Protein AF-A0A4V1UMW8-F1 (afdb_monomer_lite)

Foldseek 3Di:
DQLLCLVVDDDLVSLLVVLLVQLVVLVVPPVCPSCPPDVFASDQLVVSLVSNCVSDDPPDDPPVSVVSSVSNVVSQVVCVVVVQKDQGTPDPDPDDDDPCRGRHIHGDPVNVVVSVVVVVPDPPPDPDDD

Structure (mmCIF, N/CA/C/O backbone):
data_AF-A0A4V1UMW8-F1
#
_entry.id   AF-A0A4V1UMW8-F1
#
loop_
_atom_site.group_PDB
_atom_site.id
_atom_site.type_symbol
_atom_site.label_atom_id
_atom_site.label_alt_id
_atom_site.label_comp_id
_atom_site.label_asym_id
_atom_site.label_entity_id
_atom_site.label_seq_id
_atom_site.pdbx_PDB_ins_code
_atom_site.Cartn_x
_atom_site.Cartn_y
_atom_site.Cartn_z
_atom_site.occupancy
_atom_site.B_iso_or_equiv
_atom_site.auth_seq_id
_atom_site.auth_comp_id
_atom_site.auth_asym_id
_atom_site.auth_atom_id
_atom_site.pdbx_PDB_model_num
ATOM 1 N N . MET A 1 1 ? -1.825 9.318 -10.862 1.00 74.62 1 MET A N 1
ATOM 2 C CA . MET A 1 1 ? -1.598 9.820 -9.479 1.00 74.62 1 MET A CA 1
ATOM 3 C C . MET A 1 1 ? -0.309 10.654 -9.385 1.00 74.62 1 MET A C 1
ATOM 5 O O . MET A 1 1 ? 0.654 10.304 -10.054 1.00 74.62 1 MET A O 1
ATOM 9 N N . ASP A 1 2 ? -0.266 11.735 -8.587 1.00 79.50 2 ASP A N 1
ATOM 10 C CA . ASP A 1 2 ? 0.986 12.467 -8.289 1.00 79.50 2 ASP A CA 1
ATOM 11 C C . ASP A 1 2 ? 1.774 11.758 -7.174 1.00 79.50 2 ASP A C 1
ATOM 13 O O . ASP A 1 2 ? 1.331 11.720 -6.022 1.00 79.50 2 ASP A O 1
ATOM 17 N N . MET A 1 3 ? 2.927 11.186 -7.530 1.00 81.50 3 MET A N 1
ATOM 18 C CA . MET A 1 3 ? 3.776 10.408 -6.623 1.00 81.50 3 MET A CA 1
ATOM 19 C C . MET A 1 3 ? 4.486 11.278 -5.577 1.00 81.50 3 MET A C 1
ATOM 21 O O . MET A 1 3 ? 4.788 10.785 -4.486 1.00 81.50 3 MET A O 1
ATOM 25 N N . ALA A 1 4 ? 4.667 12.580 -5.838 1.00 74.94 4 ALA A N 1
ATOM 26 C CA . ALA A 1 4 ? 5.336 13.491 -4.910 1.00 74.94 4 ALA A CA 1
ATOM 27 C C . ALA A 1 4 ? 4.553 13.641 -3.595 1.00 74.94 4 ALA A C 1
ATOM 29 O O . ALA A 1 4 ? 5.154 13.789 -2.526 1.00 74.94 4 ALA A O 1
ATOM 30 N N . ARG A 1 5 ? 3.222 13.473 -3.641 1.00 79.88 5 ARG A N 1
ATOM 31 C CA . ARG A 1 5 ? 2.339 13.442 -2.460 1.00 79.88 5 ARG A CA 1
ATOM 32 C C . ARG A 1 5 ? 2.715 12.348 -1.457 1.00 79.88 5 ARG A C 1
ATOM 34 O O . ARG A 1 5 ? 2.408 12.475 -0.275 1.00 79.88 5 ARG A O 1
ATOM 41 N N . GLY A 1 6 ? 3.419 11.297 -1.884 1.00 77.38 6 GLY A N 1
ATOM 42 C CA . GLY A 1 6 ? 3.897 10.241 -0.989 1.00 77.38 6 GLY A CA 1
ATOM 43 C C . GLY A 1 6 ? 4.930 10.749 0.016 1.00 77.38 6 GLY A C 1
ATOM 44 O O . GLY A 1 6 ? 4.998 10.253 1.138 1.00 77.38 6 GLY A O 1
ATOM 45 N N . THR A 1 7 ? 5.688 11.792 -0.341 1.00 78.12 7 THR A N 1
ATOM 46 C CA . THR A 1 7 ? 6.638 12.449 0.574 1.00 78.12 7 THR A CA 1
ATOM 47 C C . THR A 1 7 ? 5.950 13.303 1.642 1.00 78.12 7 THR A C 1
ATOM 49 O O . THR A 1 7 ? 6.560 13.621 2.665 1.00 78.12 7 THR A O 1
ATOM 52 N N . GLU A 1 8 ? 4.681 13.659 1.425 1.00 81.75 8 GLU A N 1
ATOM 53 C CA . GLU A 1 8 ? 3.899 14.527 2.304 1.00 81.75 8 GLU A CA 1
ATOM 54 C C . GLU A 1 8 ? 3.119 13.757 3.373 1.00 81.75 8 GLU A C 1
ATOM 56 O O . GLU A 1 8 ? 2.665 14.377 4.338 1.00 81.75 8 GLU A O 1
ATOM 61 N N . ALA A 1 9 ? 2.987 12.432 3.233 1.00 85.00 9 ALA A N 1
ATOM 62 C CA . ALA A 1 9 ? 2.308 11.577 4.200 1.00 85.00 9 ALA A CA 1
ATOM 63 C C . ALA A 1 9 ? 3.003 11.641 5.571 1.00 85.00 9 ALA A C 1
ATOM 65 O O . ALA A 1 9 ? 4.207 11.394 5.699 1.00 85.00 9 ALA A O 1
ATOM 66 N N . LYS A 1 10 ? 2.239 11.977 6.615 1.00 87.00 10 LYS A N 1
ATOM 67 C CA . LYS A 1 10 ? 2.731 12.139 7.996 1.00 87.00 10 LYS A CA 1
ATOM 68 C C . LYS A 1 10 ? 2.084 11.169 8.970 1.00 87.00 10 LYS A C 1
ATOM 70 O O . LYS A 1 10 ? 2.626 10.955 10.055 1.00 87.00 10 LYS A O 1
ATOM 75 N N . THR A 1 11 ? 0.936 10.609 8.608 1.00 92.31 11 THR A N 1
ATOM 76 C CA . THR A 1 11 ? 0.167 9.693 9.452 1.00 92.31 11 THR A CA 1
ATOM 77 C C . THR A 1 11 ? 0.029 8.316 8.815 1.00 92.31 11 THR A C 1
ATOM 79 O O . THR A 1 11 ? 0.225 8.144 7.611 1.00 92.31 11 THR A O 1
ATOM 82 N N . LEU A 1 12 ? -0.304 7.324 9.644 1.00 93.88 12 LEU A N 1
ATOM 83 C CA . LEU A 1 12 ? -0.533 5.956 9.186 1.00 93.88 12 LEU A CA 1
ATOM 84 C C . LEU A 1 12 ? -1.694 5.903 8.183 1.00 93.88 12 LEU A C 1
ATOM 86 O O . LEU A 1 12 ? -1.541 5.324 7.116 1.00 93.88 12 LEU A O 1
ATOM 90 N N . ASP A 1 13 ? -2.808 6.572 8.488 1.00 94.12 13 ASP A N 1
ATOM 91 C CA . ASP A 1 13 ? -4.003 6.578 7.637 1.00 94.12 13 ASP A CA 1
ATOM 92 C C . ASP A 1 13 ? -3.752 7.262 6.281 1.00 94.12 13 ASP A C 1
ATOM 94 O O . ASP A 1 13 ? -4.220 6.782 5.250 1.00 94.12 13 ASP A O 1
ATOM 98 N N . GLU A 1 14 ? -2.968 8.347 6.249 1.00 91.06 14 GLU A N 1
ATOM 99 C CA . GLU A 1 14 ? -2.553 8.993 4.994 1.00 91.06 14 GLU A CA 1
ATOM 100 C C . GLU A 1 14 ? -1.682 8.066 4.140 1.00 91.06 14 GLU A C 1
ATOM 102 O O . GLU A 1 14 ? -1.870 7.986 2.926 1.00 91.06 14 GLU A O 1
ATOM 107 N N . ALA A 1 15 ? -0.743 7.349 4.761 1.00 92.69 15 ALA A N 1
ATOM 108 C CA . ALA A 1 15 ? 0.107 6.392 4.060 1.00 92.69 15 ALA A CA 1
ATOM 109 C C . ALA A 1 15 ? -0.689 5.173 3.562 1.00 92.69 15 ALA A C 1
ATOM 111 O O . ALA A 1 15 ? -0.449 4.697 2.454 1.00 92.69 15 ALA A O 1
ATOM 112 N N . GLU A 1 16 ? -1.671 4.692 4.329 1.00 95.44 16 GLU A N 1
ATOM 113 C CA . GLU A 1 16 ? -2.596 3.642 3.890 1.00 95.44 16 GLU A CA 1
ATOM 114 C C . GLU A 1 16 ? -3.452 4.089 2.701 1.00 95.44 16 GLU A C 1
ATOM 116 O O . GLU A 1 16 ? -3.585 3.346 1.726 1.00 95.44 16 GLU A O 1
ATOM 121 N N . ALA A 1 17 ? -4.006 5.304 2.757 1.00 93.44 17 ALA A N 1
ATOM 122 C CA . ALA A 1 17 ? -4.767 5.883 1.655 1.00 93.44 17 ALA A CA 1
ATOM 123 C C . ALA A 1 17 ? -3.892 6.042 0.404 1.00 93.44 17 ALA A C 1
ATOM 125 O O . ALA A 1 17 ? -4.317 5.686 -0.690 1.00 93.44 17 ALA A O 1
ATOM 126 N N . PHE A 1 18 ? -2.643 6.480 0.568 1.00 92.88 18 PHE A N 1
ATOM 127 C CA . PHE A 1 18 ? -1.691 6.567 -0.535 1.00 92.88 18 PHE A CA 1
ATOM 128 C C . PHE A 1 18 ? -1.386 5.191 -1.145 1.00 92.88 18 PHE A C 1
ATOM 130 O O . PHE A 1 18 ? -1.390 5.053 -2.364 1.00 92.88 18 PHE A O 1
ATOM 137 N N . ILE A 1 19 ? -1.167 4.156 -0.322 1.00 93.81 19 ILE A N 1
ATOM 138 C CA . ILE A 1 19 ? -0.983 2.774 -0.800 1.00 93.81 19 ILE A CA 1
ATOM 139 C C . ILE A 1 19 ? -2.211 2.306 -1.586 1.00 93.81 19 ILE A C 1
ATOM 141 O O . ILE A 1 19 ? -2.061 1.682 -2.635 1.00 93.81 19 ILE A O 1
ATOM 145 N N . ARG A 1 20 ? -3.419 2.610 -1.102 1.00 94.00 20 ARG A N 1
ATOM 146 C CA . ARG A 1 20 ? -4.668 2.279 -1.796 1.00 94.00 20 ARG A CA 1
ATOM 147 C C . ARG A 1 20 ? -4.714 2.903 -3.187 1.00 94.00 20 ARG A C 1
ATOM 149 O O . ARG A 1 20 ? -4.918 2.192 -4.168 1.00 94.00 20 ARG A O 1
ATOM 156 N N . ASP A 1 21 ? -4.502 4.213 -3.258 1.00 91.56 21 ASP A N 1
ATOM 157 C CA . ASP A 1 21 ? -4.553 4.980 -4.502 1.00 91.56 21 ASP A CA 1
ATOM 158 C C . ASP A 1 21 ? -3.473 4.499 -5.481 1.00 91.56 21 ASP A C 1
ATOM 160 O O . ASP A 1 21 ? -3.738 4.334 -6.672 1.00 91.56 21 ASP A O 1
ATOM 164 N N . PHE A 1 22 ? -2.283 4.176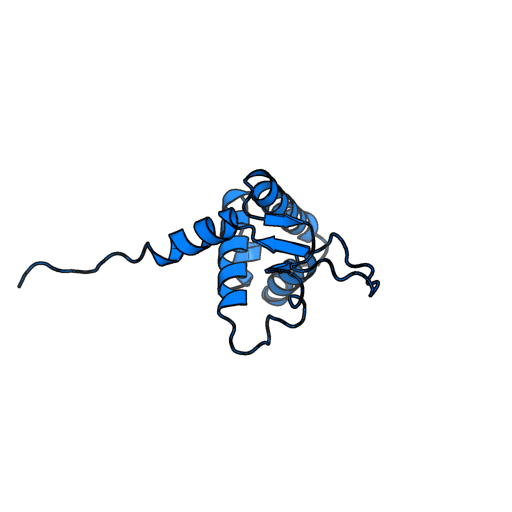 -4.968 1.00 90.44 22 PHE A N 1
ATOM 165 C CA . PHE A 1 22 ? -1.203 3.590 -5.752 1.00 90.44 22 PHE A CA 1
ATOM 166 C C . PHE A 1 22 ? -1.605 2.240 -6.359 1.00 90.44 22 PHE A C 1
ATOM 168 O O . PHE A 1 22 ? -1.456 2.046 -7.561 1.00 90.44 22 PHE A O 1
ATOM 175 N N . ILE A 1 23 ? -2.173 1.320 -5.571 1.00 90.88 23 ILE A N 1
ATOM 176 C CA . ILE A 1 23 ? -2.643 0.014 -6.070 1.00 90.88 23 ILE A CA 1
ATOM 177 C C . ILE A 1 23 ? -3.727 0.190 -7.147 1.00 90.88 23 ILE A C 1
ATOM 179 O O . ILE A 1 23 ? -3.713 -0.521 -8.155 1.00 90.88 23 ILE A O 1
ATOM 183 N N . LEU A 1 24 ? -4.655 1.137 -6.969 1.00 89.75 24 LEU A N 1
ATOM 184 C CA . LEU A 1 24 ? -5.680 1.447 -7.972 1.00 89.75 24 LEU A CA 1
ATOM 185 C C . LEU A 1 24 ? -5.061 1.967 -9.277 1.00 89.75 24 LEU A C 1
ATOM 187 O O . LEU A 1 24 ? -5.435 1.507 -10.357 1.00 89.75 24 LEU A O 1
ATOM 191 N N . GLU A 1 25 ? -4.083 2.870 -9.191 1.00 86.38 25 GLU A N 1
ATOM 192 C CA . GLU A 1 25 ? -3.344 3.367 -10.356 1.00 86.38 25 GLU A CA 1
ATOM 193 C C . GLU A 1 25 ? -2.632 2.218 -11.092 1.00 86.38 25 GLU A C 1
ATOM 195 O O . GLU A 1 25 ? -2.779 2.088 -12.306 1.00 86.38 25 GLU A O 1
ATOM 200 N N . LEU A 1 26 ? -1.937 1.327 -10.370 1.00 84.88 26 LEU A N 1
ATOM 201 C CA . LEU A 1 26 ? -1.244 0.167 -10.955 1.00 84.88 26 LEU A CA 1
ATOM 202 C C . LEU A 1 26 ? -2.181 -0.769 -11.724 1.00 84.88 26 LEU A C 1
ATOM 204 O O . LEU A 1 26 ? -1.808 -1.358 -12.745 1.00 84.88 26 LEU A O 1
ATOM 208 N N . ARG A 1 27 ? -3.403 -0.945 -11.219 1.00 83.12 27 ARG A N 1
ATOM 209 C CA . ARG A 1 27 ? -4.418 -1.794 -11.851 1.00 83.12 27 ARG A CA 1
ATOM 210 C C . ARG A 1 27 ? -4.962 -1.169 -13.125 1.00 83.12 27 ARG A C 1
ATOM 212 O O . ARG A 1 27 ? -5.173 -1.899 -14.093 1.00 83.12 27 ARG A O 1
ATOM 219 N N . ASN A 1 28 ? -5.122 0.151 -13.121 1.00 81.81 28 ASN A N 1
ATOM 220 C CA . ASN A 1 28 ? -5.611 0.936 -14.250 1.00 81.81 28 ASN A CA 1
ATOM 221 C C . ASN A 1 28 ? -4.514 1.282 -15.277 1.00 81.81 28 ASN A C 1
ATOM 223 O O . ASN A 1 28 ? -4.838 1.757 -16.369 1.00 81.81 28 ASN A O 1
ATOM 227 N N . ASP A 1 29 ? -3.232 1.032 -14.974 1.00 77.94 29 ASP A N 1
ATOM 228 C CA . ASP A 1 29 ? -2.136 1.246 -15.921 1.00 77.94 29 ASP A CA 1
ATOM 229 C C . ASP A 1 29 ? -2.179 0.240 -17.084 1.00 77.94 29 ASP A C 1
ATOM 231 O O . ASP A 1 29 ? -1.660 -0.879 -17.022 1.00 77.94 29 ASP A O 1
ATOM 235 N N . ASN A 1 30 ? -2.759 0.691 -18.195 1.00 63.12 30 ASN A N 1
ATOM 236 C CA . ASN A 1 30 ? -2.803 -0.038 -19.462 1.00 63.12 30 ASN A CA 1
ATOM 237 C C . ASN A 1 30 ? -1.491 0.051 -20.260 1.00 63.12 30 ASN A C 1
ATOM 239 O O . ASN A 1 30 ? -1.338 -0.645 -21.263 1.00 63.12 30 ASN A O 1
ATOM 243 N N . THR A 1 31 ? -0.543 0.904 -19.855 1.00 65.25 31 THR A N 1
ATOM 244 C CA . THR A 1 31 ? 0.731 1.088 -20.569 1.00 65.25 31 THR A CA 1
ATOM 245 C C . THR A 1 31 ? 1.768 0.032 -20.197 1.00 65.25 31 THR A C 1
ATOM 247 O O . THR A 1 31 ? 2.760 -0.140 -20.906 1.00 65.25 31 THR A O 1
ATOM 250 N N . GLY A 1 32 ? 1.558 -0.677 -19.081 1.00 59.94 32 GLY A N 1
ATOM 251 C CA . GLY A 1 32 ? 2.477 -1.682 -18.550 1.00 59.94 32 GLY A CA 1
ATOM 252 C C . GLY A 1 32 ? 3.780 -1.101 -17.994 1.00 59.94 32 GLY A C 1
ATOM 253 O O . GLY A 1 32 ? 4.611 -1.854 -17.482 1.00 59.94 32 GL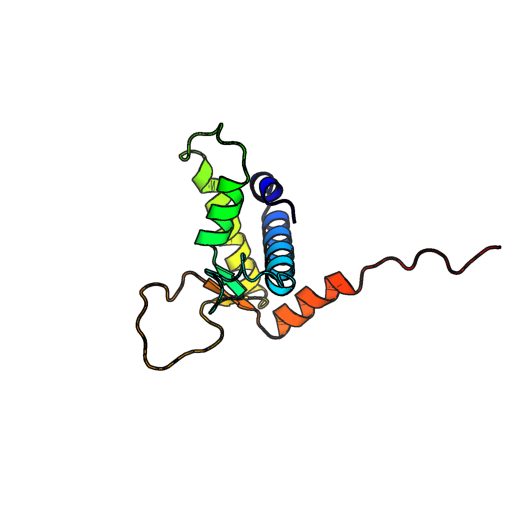Y A O 1
ATOM 254 N N . ARG A 1 33 ? 3.962 0.225 -18.050 1.00 59.50 33 ARG A N 1
ATOM 255 C CA . ARG A 1 33 ? 5.134 0.933 -17.523 1.00 59.50 33 ARG A CA 1
ATOM 256 C C . ARG A 1 33 ? 5.270 0.708 -16.020 1.00 59.50 33 ARG A C 1
ATOM 258 O O . ARG A 1 33 ? 6.382 0.517 -15.535 1.00 59.50 33 ARG A O 1
ATOM 265 N N . MET A 1 34 ? 4.142 0.659 -15.320 1.00 54.81 34 MET A N 1
ATOM 266 C CA . MET A 1 34 ? 4.048 0.437 -13.884 1.00 54.81 34 MET A CA 1
ATOM 267 C C . MET A 1 34 ? 3.981 -1.050 -13.497 1.00 54.81 34 MET A C 1
ATOM 269 O O . MET A 1 34 ? 3.945 -1.385 -12.324 1.00 54.81 34 MET A O 1
ATOM 273 N N . ARG A 1 35 ? 4.007 -1.997 -14.443 1.00 57.69 35 ARG A N 1
ATOM 274 C CA . ARG A 1 35 ? 3.960 -3.437 -14.106 1.00 57.69 35 ARG A CA 1
ATOM 275 C C . ARG A 1 35 ? 5.316 -4.131 -14.055 1.00 57.69 35 ARG A C 1
ATOM 277 O O . ARG A 1 35 ? 5.390 -5.319 -13.744 1.00 57.69 35 ARG A O 1
ATOM 284 N N . ARG A 1 36 ? 6.407 -3.405 -14.324 1.00 57.69 36 ARG A N 1
ATOM 285 C CA . ARG A 1 36 ? 7.757 -3.978 -14.476 1.00 57.69 36 ARG A CA 1
ATOM 286 C C . ARG A 1 36 ? 8.273 -4.689 -13.215 1.00 57.69 36 ARG A C 1
ATOM 288 O O . ARG A 1 36 ? 9.030 -5.645 -13.345 1.00 57.69 36 ARG A O 1
ATOM 295 N N . HIS A 1 37 ? 7.821 -4.264 -12.032 1.00 58.78 37 HIS A N 1
ATOM 296 C CA . HIS A 1 37 ? 8.165 -4.858 -10.730 1.00 58.78 37 HIS A CA 1
ATOM 297 C C . HIS A 1 37 ? 6.968 -5.506 -10.007 1.00 58.78 37 HIS A C 1
ATOM 299 O O . HIS A 1 37 ? 7.138 -6.093 -8.942 1.00 58.78 37 HIS A O 1
ATOM 305 N N . SER A 1 38 ? 5.763 -5.435 -10.587 1.00 58.38 38 SER A N 1
ATOM 306 C CA . SER A 1 38 ? 4.503 -5.868 -9.962 1.00 58.38 38 SER A CA 1
ATOM 307 C C . SER A 1 38 ? 3.901 -7.127 -10.602 1.00 58.38 38 SER A C 1
ATOM 309 O O . SER A 1 38 ? 2.758 -7.478 -10.326 1.00 58.38 38 SER A O 1
ATOM 311 N N . GLY A 1 39 ? 4.633 -7.824 -11.478 1.00 66.06 39 GLY A N 1
ATOM 312 C CA . GLY A 1 39 ? 4.103 -8.996 -12.190 1.00 66.06 39 GLY A CA 1
ATOM 313 C C . GLY A 1 39 ? 3.558 -10.096 -11.266 1.00 66.06 39 GLY A C 1
ATOM 314 O O . GLY A 1 39 ? 2.648 -10.827 -11.651 1.00 66.06 39 GLY A O 1
ATOM 315 N N . GLU A 1 40 ? 4.075 -10.174 -10.037 1.00 76.25 40 GLU A N 1
ATOM 316 C CA . GLU A 1 40 ? 3.696 -11.177 -9.039 1.00 76.25 40 GLU A CA 1
ATOM 317 C C . GLU A 1 40 ? 3.034 -10.595 -7.780 1.00 76.25 40 GLU A C 1
ATOM 319 O O . GLU A 1 40 ? 2.570 -11.374 -6.948 1.00 76.25 40 GLU A O 1
ATOM 324 N N . TYR A 1 41 ? 2.916 -9.266 -7.650 1.00 85.88 41 TYR A N 1
ATOM 325 C CA . TYR A 1 41 ? 2.412 -8.576 -6.451 1.00 85.88 41 TYR A CA 1
ATOM 326 C C . TYR A 1 41 ? 1.500 -7.401 -6.826 1.00 85.88 41 TYR A C 1
ATOM 328 O O . TYR A 1 41 ? 1.780 -6.696 -7.789 1.00 85.88 41 TYR A O 1
ATOM 336 N N . ASP A 1 42 ? 0.459 -7.121 -6.040 1.00 88.94 42 ASP A N 1
ATOM 337 C CA . ASP A 1 42 ? -0.306 -5.867 -6.184 1.00 88.94 42 ASP A CA 1
ATOM 338 C C . ASP A 1 42 ? 0.453 -4.657 -5.628 1.00 88.94 42 ASP A C 1
ATOM 340 O O . ASP A 1 42 ? 0.270 -3.538 -6.094 1.00 88.94 42 ASP A O 1
ATOM 344 N N . LEU A 1 43 ? 1.310 -4.878 -4.628 1.00 89.75 43 LEU A N 1
ATOM 345 C CA . LEU A 1 43 ? 2.129 -3.849 -4.000 1.00 89.75 43 LEU A CA 1
ATOM 346 C C . LEU A 1 43 ? 3.547 -4.372 -3.786 1.00 89.75 43 LEU A C 1
ATOM 348 O O . LEU A 1 43 ? 3.746 -5.387 -3.121 1.00 89.75 43 LEU A O 1
ATOM 352 N N . PHE A 1 44 ? 4.546 -3.639 -4.271 1.00 88.19 44 PHE A N 1
ATOM 353 C CA . PHE A 1 44 ? 5.956 -3.901 -3.984 1.00 88.19 44 PHE A CA 1
ATOM 354 C C . PHE A 1 44 ? 6.572 -2.667 -3.323 1.00 88.19 44 PHE A C 1
ATOM 356 O O . PHE A 1 44 ? 6.853 -1.670 -3.985 1.00 88.19 44 PHE A O 1
ATOM 363 N N . LEU A 1 45 ? 6.752 -2.719 -1.999 1.00 86.12 45 LEU A N 1
ATOM 364 C CA . LEU A 1 45 ? 7.145 -1.551 -1.201 1.00 86.12 45 LEU A CA 1
ATOM 365 C C . LEU A 1 45 ? 8.477 -0.909 -1.614 1.00 86.12 45 LEU A C 1
ATOM 367 O O . LEU A 1 45 ? 8.528 0.320 -1.648 1.00 86.12 45 LEU A O 1
ATOM 371 N N . PRO A 1 46 ? 9.543 -1.670 -1.943 1.00 83.12 46 PRO A N 1
ATOM 372 C CA . PRO A 1 46 ? 10.792 -1.054 -2.385 1.00 83.12 46 PRO A CA 1
ATOM 373 C C . PRO A 1 46 ? 10.610 -0.178 -3.625 1.00 83.12 46 PRO A C 1
ATOM 375 O O . PRO A 1 46 ? 11.218 0.881 -3.720 1.00 83.12 46 PRO A O 1
ATOM 378 N N . TRP A 1 47 ? 9.736 -0.594 -4.541 1.00 82.12 47 TRP A N 1
ATOM 379 C CA . TRP A 1 47 ? 9.475 0.160 -5.760 1.00 82.12 47 TRP A CA 1
ATOM 380 C C . TRP A 1 47 ? 8.503 1.322 -5.539 1.00 82.12 47 TRP A C 1
ATOM 382 O O . TRP A 1 47 ? 8.751 2.404 -6.055 1.00 82.12 47 TRP A O 1
ATOM 392 N N . LEU A 1 48 ? 7.466 1.159 -4.704 1.00 85.81 48 LEU A N 1
ATOM 393 C CA . LEU A 1 48 ? 6.644 2.293 -4.250 1.00 85.81 48 LEU A CA 1
ATOM 394 C C . LEU A 1 48 ? 7.537 3.420 -3.713 1.00 85.81 48 LEU A C 1
ATOM 396 O O . LEU A 1 48 ? 7.366 4.584 -4.062 1.00 85.81 48 LEU A O 1
ATOM 400 N N . TRP A 1 49 ? 8.509 3.055 -2.878 1.00 82.12 49 TRP A N 1
ATOM 401 C CA . TRP A 1 49 ? 9.457 4.005 -2.319 1.00 82.12 49 TRP A CA 1
ATOM 402 C C . TRP A 1 49 ? 10.339 4.655 -3.393 1.00 82.12 49 TRP A C 1
ATOM 404 O O . TRP A 1 49 ? 10.508 5.872 -3.385 1.00 82.12 49 TRP A O 1
ATOM 414 N N . GLU A 1 50 ? 10.861 3.869 -4.335 1.00 80.38 50 GLU A N 1
ATOM 415 C CA . GLU A 1 50 ? 11.640 4.375 -5.469 1.00 80.38 50 GLU A CA 1
ATOM 416 C C . GLU A 1 50 ? 10.854 5.395 -6.310 1.00 80.38 50 GLU A C 1
ATOM 418 O O . GLU A 1 50 ? 11.387 6.455 -6.630 1.00 80.38 50 GLU A O 1
ATOM 423 N N . GLU A 1 51 ? 9.579 5.136 -6.612 1.00 82.50 51 GLU A N 1
ATOM 424 C CA . GLU A 1 51 ? 8.720 6.074 -7.352 1.00 82.50 51 GLU A CA 1
ATOM 425 C C . GLU A 1 51 ? 8.481 7.373 -6.569 1.00 82.50 51 GLU A C 1
ATOM 427 O O . GLU A 1 51 ? 8.580 8.466 -7.132 1.00 82.50 51 GLU A O 1
ATOM 432 N N . ILE A 1 52 ? 8.228 7.280 -5.259 1.00 81.19 52 ILE A N 1
ATOM 433 C CA . ILE A 1 52 ? 8.059 8.455 -4.391 1.00 81.19 52 ILE A CA 1
ATOM 434 C C . ILE A 1 52 ? 9.335 9.309 -4.398 1.00 81.19 52 ILE A C 1
ATOM 436 O O . ILE A 1 52 ? 9.258 10.516 -4.626 1.00 81.19 52 ILE A O 1
ATOM 440 N N . VAL A 1 53 ? 10.510 8.702 -4.210 1.00 78.06 53 VAL A N 1
ATOM 441 C CA . VAL A 1 53 ? 11.797 9.420 -4.185 1.00 78.06 53 VAL A CA 1
ATOM 442 C C . VAL A 1 53 ? 12.129 10.029 -5.546 1.00 78.06 53 VAL A C 1
ATOM 444 O O . VAL A 1 53 ? 12.499 11.198 -5.614 1.00 78.06 53 VAL A O 1
ATOM 447 N N . ASN A 1 54 ? 11.951 9.278 -6.634 1.00 76.25 54 ASN A N 1
ATOM 448 C CA . ASN A 1 54 ? 12.280 9.742 -7.984 1.00 76.25 54 ASN A CA 1
ATOM 449 C C . ASN A 1 54 ? 11.325 10.833 -8.491 1.00 76.25 54 ASN A C 1
ATOM 451 O O . ASN A 1 54 ? 11.710 11.634 -9.344 1.00 76.25 54 ASN A O 1
ATOM 455 N N . SER A 1 55 ? 10.091 10.872 -7.982 1.00 74.56 55 SER A N 1
ATOM 456 C CA . SER A 1 55 ? 9.123 11.933 -8.285 1.00 74.56 55 SER A CA 1
ATOM 457 C C . SER A 1 55 ? 9.366 13.226 -7.502 1.00 74.56 55 SER A C 1
ATOM 459 O O . SER A 1 55 ? 8.986 14.304 -7.960 1.00 74.56 55 SER A O 1
ATOM 461 N N . GLY A 1 56 ? 10.037 13.137 -6.349 1.00 61.19 56 GLY A N 1
ATOM 462 C CA . GLY A 1 56 ? 10.509 14.290 -5.598 1.00 61.19 56 GLY A CA 1
ATOM 463 C C . GLY A 1 56 ? 11.667 14.980 -6.323 1.00 61.19 56 GLY A C 1
ATOM 464 O O . GLY A 1 56 ? 12.658 14.359 -6.712 1.00 61.19 56 GLY A O 1
ATOM 465 N N . SER A 1 57 ? 11.574 16.296 -6.502 1.00 54.00 57 SER A N 1
ATOM 466 C CA . SER A 1 57 ? 12.692 17.128 -6.960 1.00 54.00 57 SER A CA 1
ATOM 467 C C . SER A 1 57 ? 13.959 16.820 -6.145 1.00 54.00 57 SER A C 1
ATOM 469 O O . SER A 1 57 ? 13.907 16.844 -4.916 1.00 54.00 57 SER A O 1
ATOM 471 N N . HIS A 1 58 ? 15.075 16.544 -6.831 1.00 50.53 58 HIS A N 1
ATOM 472 C CA . HIS A 1 58 ? 16.363 16.007 -6.342 1.00 50.53 58 HIS A CA 1
ATOM 473 C C . HIS A 1 58 ? 17.125 16.840 -5.273 1.00 50.53 58 HIS A C 1
ATOM 475 O O . HIS A 1 58 ? 18.349 16.771 -5.183 1.00 50.53 58 HIS A O 1
ATOM 481 N N . GLU A 1 59 ? 16.460 17.652 -4.452 1.00 49.47 59 GLU A N 1
ATOM 482 C CA . GLU A 1 59 ? 17.119 18.610 -3.554 1.00 49.47 59 GLU A CA 1
ATOM 483 C C . GLU A 1 59 ? 17.355 18.115 -2.118 1.00 49.47 59 GLU A C 1
ATOM 485 O O . GLU A 1 59 ? 17.900 18.865 -1.306 1.00 49.47 59 GLU A O 1
ATOM 490 N N . ARG A 1 60 ? 16.996 16.874 -1.757 1.00 49.38 60 ARG A N 1
ATOM 491 C CA . ARG A 1 60 ? 17.224 16.372 -0.389 1.00 49.38 60 ARG A CA 1
ATOM 492 C C . ARG A 1 60 ? 18.212 15.207 -0.324 1.00 49.38 60 ARG A C 1
ATOM 494 O O . ARG A 1 60 ? 18.151 14.310 -1.157 1.00 49.38 60 ARG A O 1
ATOM 501 N N . PRO A 1 61 ? 19.124 15.190 0.670 1.00 44.09 61 PRO A N 1
ATOM 502 C CA . PRO A 1 61 ? 20.043 14.076 0.845 1.00 44.09 61 PRO A CA 1
ATOM 503 C C . PRO A 1 61 ? 19.258 12.821 1.238 1.00 44.09 61 PRO A C 1
ATOM 505 O O . PRO A 1 61 ? 18.488 12.857 2.203 1.00 44.09 61 PRO A O 1
ATOM 508 N N . ALA A 1 62 ? 19.540 11.706 0.559 1.00 48.34 62 ALA A N 1
ATOM 509 C CA . ALA A 1 62 ? 18.930 10.376 0.716 1.00 48.34 62 ALA A CA 1
ATOM 510 C C . ALA A 1 62 ? 18.973 9.773 2.146 1.00 48.34 62 ALA A C 1
ATOM 512 O O . ALA A 1 62 ? 18.579 8.637 2.386 1.00 48.34 62 ALA A O 1
ATOM 513 N N . HIS A 1 63 ? 19.502 10.504 3.130 1.00 41.47 63 HIS A N 1
ATOM 514 C CA . HIS A 1 63 ? 19.731 10.057 4.506 1.00 41.47 63 HIS A CA 1
ATOM 515 C C . HIS A 1 63 ? 18.599 10.486 5.462 1.00 41.47 63 HIS A C 1
ATOM 517 O O . HIS A 1 63 ? 18.474 9.931 6.553 1.00 41.47 63 HIS A O 1
ATOM 523 N N . CYS A 1 64 ? 17.746 11.443 5.068 1.00 42.38 64 CYS A N 1
ATOM 524 C CA . CYS A 1 64 ? 16.562 11.863 5.839 1.00 42.38 64 CYS A CA 1
ATOM 525 C C . CYS A 1 64 ? 15.319 10.974 5.597 1.00 42.38 64 CYS A C 1
ATOM 527 O O . CYS A 1 64 ? 14.276 11.180 6.214 1.00 42.38 64 CYS A O 1
ATOM 529 N N . GLU A 1 65 ? 15.447 9.971 4.730 1.00 57.72 65 GLU A N 1
ATOM 530 C CA . GLU A 1 65 ? 14.369 9.210 4.082 1.00 57.72 65 GLU A CA 1
ATOM 531 C C . GLU A 1 65 ? 13.875 7.964 4.845 1.00 57.72 65 GLU A C 1
ATOM 533 O O . GLU A 1 65 ? 12.877 7.343 4.482 1.00 57.72 65 GLU A O 1
ATOM 538 N N . THR A 1 66 ? 14.518 7.609 5.960 1.00 60.66 66 THR A N 1
ATOM 539 C CA . THR A 1 66 ? 14.197 6.389 6.727 1.00 60.66 66 THR A CA 1
ATOM 540 C C . THR A 1 66 ? 12.853 6.443 7.457 1.00 60.66 66 THR A C 1
ATOM 542 O O . THR A 1 66 ? 12.220 5.405 7.646 1.00 60.66 66 THR A O 1
ATOM 545 N N . LYS A 1 67 ? 12.387 7.632 7.865 1.00 66.44 67 LYS A N 1
ATOM 546 C CA . LYS A 1 67 ? 11.112 7.777 8.593 1.00 66.44 67 LYS A CA 1
ATOM 547 C C . LYS A 1 67 ? 9.900 7.557 7.693 1.00 66.44 67 LYS A C 1
ATOM 549 O O . LYS A 1 67 ? 8.994 6.832 8.090 1.00 66.44 67 LYS A O 1
ATOM 554 N N . SER A 1 68 ? 9.901 8.137 6.495 1.00 70.75 68 SER A N 1
ATOM 555 C CA . SER A 1 68 ? 8.816 7.952 5.526 1.00 70.75 68 SER A CA 1
ATOM 556 C C . SER A 1 68 ? 8.799 6.519 4.995 1.00 70.75 68 SER A C 1
ATOM 558 O O . SER A 1 68 ? 7.741 5.903 4.959 1.00 70.75 68 SER A O 1
ATOM 560 N N . SER A 1 69 ? 9.968 5.931 4.713 1.00 79.44 69 SER A N 1
ATOM 561 C CA . SER A 1 69 ? 10.066 4.510 4.351 1.00 79.44 69 SER A CA 1
ATOM 562 C C . SER A 1 69 ? 9.464 3.595 5.430 1.00 79.44 69 SER A C 1
ATOM 564 O O . SER A 1 69 ? 8.650 2.724 5.121 1.00 79.44 69 SER A O 1
ATOM 566 N N . ARG A 1 70 ? 9.771 3.843 6.713 1.00 86.44 70 ARG A N 1
ATOM 567 C CA . ARG A 1 70 ? 9.163 3.108 7.832 1.00 86.44 70 ARG A CA 1
ATOM 568 C C . ARG A 1 70 ? 7.651 3.315 7.922 1.00 86.44 70 ARG A C 1
ATOM 570 O O . ARG A 1 70 ? 6.942 2.346 8.158 1.00 86.44 70 ARG A O 1
ATOM 577 N N . LEU A 1 71 ? 7.158 4.535 7.700 1.00 90.06 71 LEU A N 1
ATOM 578 C CA . LEU A 1 71 ? 5.722 4.824 7.710 1.00 90.06 71 LEU A CA 1
ATOM 579 C C . LEU A 1 71 ? 4.967 3.974 6.677 1.00 90.06 71 LEU A C 1
ATOM 581 O O . LEU A 1 71 ? 3.929 3.406 7.001 1.00 90.06 71 LEU A O 1
ATOM 585 N N . PHE A 1 72 ? 5.506 3.823 5.464 1.00 91.06 72 PHE A N 1
ATOM 586 C CA . PHE A 1 72 ? 4.898 2.972 4.436 1.00 91.06 72 PHE A CA 1
ATOM 587 C C . PHE A 1 72 ? 4.995 1.474 4.754 1.00 91.06 72 PHE A C 1
ATOM 589 O O . PHE A 1 72 ? 4.074 0.725 4.430 1.00 91.06 72 PHE A O 1
ATOM 596 N N . MET A 1 73 ? 6.060 1.026 5.429 1.00 91.38 73 MET A N 1
ATOM 597 C CA . MET A 1 73 ? 6.136 -0.348 5.947 1.00 91.38 73 MET A CA 1
ATOM 598 C C . MET A 1 73 ? 5.077 -0.603 7.029 1.00 91.38 73 MET A C 1
ATOM 600 O O . MET A 1 73 ? 4.379 -1.616 6.973 1.00 91.38 73 MET A O 1
ATOM 604 N N . ASP A 1 74 ? 4.925 0.326 7.976 1.00 93.94 74 ASP A N 1
ATOM 605 C CA . ASP A 1 74 ? 3.929 0.243 9.048 1.00 93.94 74 ASP A CA 1
ATOM 606 C C . ASP A 1 74 ? 2.502 0.287 8.469 1.00 93.94 74 ASP A C 1
ATOM 608 O O . ASP A 1 74 ? 1.642 -0.490 8.886 1.00 93.94 74 ASP A O 1
ATOM 612 N N . ALA A 1 75 ? 2.257 1.121 7.453 1.00 95.44 75 ALA A N 1
ATOM 613 C CA . ALA A 1 75 ? 0.977 1.194 6.746 1.00 95.44 75 ALA A CA 1
ATOM 614 C C . ALA A 1 75 ? 0.649 -0.115 6.017 1.00 95.44 75 ALA A C 1
ATOM 616 O O . ALA A 1 75 ? -0.447 -0.652 6.173 1.00 95.44 75 ALA A O 1
ATOM 617 N N . ALA A 1 76 ? 1.603 -0.692 5.281 1.00 94.56 76 ALA A N 1
ATOM 618 C CA . ALA A 1 76 ? 1.402 -1.989 4.638 1.00 94.56 76 ALA A CA 1
ATOM 619 C C . ALA A 1 76 ? 1.117 -3.097 5.661 1.00 94.56 76 ALA A C 1
ATOM 621 O O . ALA A 1 76 ? 0.228 -3.922 5.446 1.00 94.56 76 ALA A O 1
ATOM 622 N N . TRP A 1 77 ? 1.821 -3.102 6.796 1.00 95.06 77 TRP A N 1
ATOM 623 C CA . TRP A 1 77 ? 1.554 -4.052 7.874 1.00 95.06 77 TRP A CA 1
ATOM 624 C C . TRP A 1 77 ? 0.169 -3.854 8.500 1.00 95.06 77 TRP A C 1
ATOM 626 O O . TRP A 1 77 ? -0.548 -4.829 8.716 1.00 95.06 77 TRP A O 1
ATOM 636 N N . SER A 1 78 ? -0.251 -2.610 8.727 1.00 97.25 78 SER A N 1
ATOM 637 C CA . SER A 1 78 ? -1.598 -2.292 9.210 1.00 97.25 78 SER A CA 1
ATOM 638 C C . SER A 1 78 ? -2.677 -2.799 8.245 1.00 97.25 78 SER A C 1
ATOM 640 O O . SER A 1 78 ? -3.629 -3.458 8.668 1.00 97.25 78 SER A O 1
ATOM 642 N N . LEU A 1 79 ? -2.496 -2.615 6.933 1.00 97.25 79 LEU A N 1
ATOM 643 C CA . LEU A 1 79 ? -3.398 -3.157 5.907 1.00 97.25 79 LEU A CA 1
ATOM 644 C C . LEU A 1 79 ? -3.426 -4.695 5.897 1.00 97.25 79 LEU A C 1
ATOM 646 O O . LEU A 1 79 ? -4.481 -5.286 5.650 1.00 97.25 79 LEU A O 1
ATOM 650 N N . VAL A 1 80 ? -2.307 -5.355 6.217 1.00 96.38 80 VAL A N 1
ATOM 651 C CA . VAL A 1 80 ? -2.272 -6.809 6.449 1.00 96.38 80 VAL A CA 1
ATOM 652 C C . VAL A 1 80 ? -3.079 -7.189 7.690 1.00 96.38 80 VAL A C 1
ATOM 654 O O . VAL A 1 80 ? -3.908 -8.093 7.621 1.00 96.38 80 VAL A O 1
ATOM 657 N N . GLN A 1 81 ? -2.907 -6.488 8.814 1.00 97.31 81 GLN A N 1
ATOM 658 C CA . GLN A 1 81 ? -3.661 -6.754 10.047 1.00 97.31 81 GLN A CA 1
ATOM 659 C C . GLN A 1 81 ? -5.169 -6.515 9.878 1.00 97.31 81 GLN A C 1
ATOM 661 O O . GLN A 1 81 ? -5.980 -7.258 10.429 1.00 97.31 81 GLN A O 1
ATOM 666 N N . LYS A 1 82 ? -5.556 -5.520 9.071 1.00 97.06 82 LYS A N 1
ATOM 667 C CA . LYS A 1 82 ? -6.949 -5.261 8.669 1.00 97.06 82 LYS A CA 1
ATOM 668 C C . LYS A 1 82 ? -7.492 -6.328 7.708 1.00 97.06 82 LYS A C 1
ATOM 670 O O . LYS A 1 82 ? -8.708 -6.420 7.523 1.00 97.06 82 LYS A O 1
ATOM 675 N N . GLY A 1 83 ? -6.621 -7.157 7.133 1.00 96.88 83 GLY A N 1
ATOM 676 C CA . GLY A 1 83 ? -6.955 -8.244 6.220 1.00 96.88 83 GLY A CA 1
ATOM 677 C C . GLY A 1 83 ? -7.134 -7.812 4.767 1.00 96.88 83 GLY A C 1
ATOM 678 O O . GLY A 1 83 ? -7.649 -8.607 3.990 1.00 96.88 83 GLY A O 1
ATOM 679 N N . TYR A 1 84 ? -6.746 -6.590 4.393 1.00 97.38 84 TYR A N 1
ATOM 680 C CA . TYR A 1 84 ? -6.836 -6.089 3.014 1.00 97.38 84 TYR A CA 1
ATOM 681 C C . TYR A 1 84 ? -5.679 -6.580 2.141 1.00 97.38 84 TYR A C 1
ATOM 683 O O . TYR A 1 84 ? -5.865 -6.868 0.960 1.00 97.38 84 TYR A O 1
ATOM 691 N N . LEU A 1 85 ? -4.496 -6.730 2.735 1.00 95.81 85 LEU A N 1
ATOM 692 C CA . LEU A 1 85 ? -3.310 -7.268 2.076 1.00 95.81 85 LEU A CA 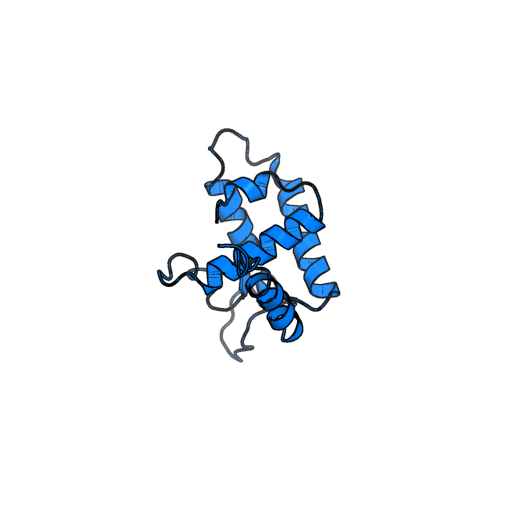1
ATOM 693 C C . LEU A 1 85 ? -2.895 -8.604 2.700 1.00 95.81 85 LEU A C 1
ATOM 695 O O . LEU A 1 85 ? -3.142 -8.869 3.876 1.00 95.81 85 LEU A O 1
ATOM 699 N N . ARG A 1 86 ? -2.203 -9.434 1.921 1.00 93.38 86 ARG A N 1
ATOM 700 C CA . ARG A 1 86 ? -1.440 -10.590 2.401 1.00 93.38 86 ARG A CA 1
ATOM 701 C C . ARG A 1 86 ? 0.007 -10.496 1.914 1.00 93.38 86 ARG A C 1
ATOM 703 O O . ARG A 1 86 ? 0.223 -10.120 0.762 1.00 93.38 86 ARG A O 1
ATOM 710 N N . PRO A 1 87 ? 1.005 -10.850 2.738 1.00 91.00 87 PRO A N 1
ATOM 711 C CA . PRO A 1 87 ? 2.382 -10.946 2.272 1.00 91.00 87 PRO A CA 1
ATOM 712 C C . PRO A 1 87 ? 2.540 -12.027 1.198 1.00 91.00 87 PRO A C 1
ATOM 714 O O . PRO A 1 87 ? 1.925 -13.094 1.277 1.00 91.00 87 PRO A O 1
ATOM 717 N N . GLY A 1 88 ? 3.413 -11.772 0.230 1.00 86.56 88 GLY A N 1
ATOM 718 C CA . GLY A 1 88 ? 3.763 -12.727 -0.814 1.00 86.56 88 GLY A CA 1
ATOM 719 C C . GLY A 1 88 ? 2.953 -12.577 -2.107 1.00 86.56 88 GLY A C 1
ATOM 720 O O . GLY A 1 88 ? 2.072 -11.717 -2.205 1.00 86.56 88 GLY A O 1
ATOM 721 N N . PRO A 1 89 ? 3.296 -13.390 -3.120 1.00 84.81 89 PRO A N 1
ATOM 722 C CA . PRO A 1 89 ? 2.800 -13.220 -4.477 1.00 84.81 89 PRO A CA 1
ATOM 723 C C . PRO A 1 89 ? 1.376 -13.751 -4.680 1.00 84.81 89 PRO A C 1
ATOM 725 O O . PRO A 1 89 ? 0.847 -14.540 -3.880 1.00 84.81 89 PRO A O 1
ATOM 728 N N . HIS A 1 90 ? 0.781 -13.360 -5.810 1.00 78.62 90 HIS A N 1
ATOM 729 C CA . HIS A 1 90 ? -0.531 -13.822 -6.276 1.00 78.62 90 HIS A CA 1
ATOM 730 C C . HIS A 1 90 ? -0.587 -15.344 -6.370 1.00 78.62 90 HIS A C 1
ATOM 732 O O . HIS A 1 90 ? -1.522 -15.967 -5.866 1.00 78.62 90 HIS A O 1
ATOM 738 N N . LYS A 1 91 ? 0.441 -15.938 -6.981 1.00 75.00 91 LYS A N 1
ATOM 739 C CA . LYS A 1 91 ? 0.573 -17.378 -7.206 1.00 75.00 91 LYS A CA 1
ATOM 740 C C . LYS A 1 91 ? 1.788 -17.900 -6.455 1.00 75.00 91 LYS A C 1
ATOM 742 O O . LYS A 1 91 ? 2.873 -17.342 -6.564 1.00 75.00 91 LYS A O 1
ATOM 747 N N . ILE A 1 92 ? 1.605 -18.994 -5.725 1.00 64.19 92 ILE A N 1
ATOM 748 C CA . ILE A 1 92 ? 2.712 -19.780 -5.185 1.00 64.19 92 ILE A CA 1
ATOM 749 C C . ILE A 1 92 ? 3.123 -20.723 -6.318 1.00 64.19 92 ILE A C 1
ATOM 751 O O . ILE A 1 92 ? 2.517 -21.772 -6.499 1.00 64.19 92 ILE A O 1
ATOM 755 N N . SER A 1 93 ? 4.037 -20.296 -7.186 1.00 55.97 93 SER A N 1
ATOM 756 C CA . SER A 1 93 ? 4.592 -21.176 -8.220 1.00 55.97 93 SER A CA 1
ATOM 757 C C . SER A 1 93 ? 5.681 -22.063 -7.619 1.00 55.97 93 SER A C 1
ATOM 759 O O . SER A 1 93 ? 6.654 -21.561 -7.062 1.00 55.97 93 SER A O 1
ATOM 761 N N . ASP A 1 94 ? 5.527 -23.377 -7.776 1.00 52.09 94 ASP A N 1
ATOM 762 C CA . ASP A 1 94 ? 6.308 -24.437 -7.117 1.00 52.09 94 ASP A CA 1
ATOM 763 C C . ASP A 1 94 ? 7.795 -24.563 -7.526 1.00 52.09 94 ASP A C 1
ATOM 765 O O . ASP A 1 94 ? 8.404 -25.595 -7.249 1.00 52.09 94 ASP A O 1
ATOM 769 N N . GLY A 1 95 ? 8.434 -23.598 -8.202 1.00 51.09 95 GLY A N 1
ATOM 770 C CA . GLY A 1 95 ? 9.686 -23.968 -8.883 1.00 51.09 95 GLY A CA 1
ATOM 771 C C . GLY A 1 95 ? 10.682 -22.930 -9.369 1.00 51.09 95 GLY A C 1
ATOM 772 O O . GLY A 1 95 ? 11.639 -23.346 -10.018 1.00 51.09 95 GLY A O 1
ATOM 773 N N . THR A 1 96 ? 10.571 -21.639 -9.062 1.00 45.75 96 THR A N 1
ATOM 774 C CA . THR A 1 96 ? 11.603 -20.696 -9.533 1.00 45.75 96 THR A CA 1
ATOM 775 C C . THR A 1 96 ? 11.998 -19.735 -8.431 1.00 45.75 96 THR A C 1
ATOM 777 O O . THR A 1 96 ? 11.275 -18.802 -8.100 1.00 45.75 96 THR A O 1
ATOM 780 N N . GLY A 1 97 ? 13.157 -20.015 -7.836 1.00 47.03 97 GLY A N 1
ATOM 781 C CA . GLY A 1 97 ? 13.752 -19.202 -6.795 1.00 47.03 97 GLY A CA 1
ATOM 782 C C . GLY A 1 97 ? 14.030 -17.783 -7.277 1.00 47.03 97 GLY A C 1
ATOM 783 O O . GLY A 1 97 ? 14.722 -17.563 -8.268 1.00 47.03 97 GLY A O 1
ATOM 784 N N . GLY A 1 98 ? 13.528 -16.828 -6.512 1.00 46.47 98 GLY A N 1
ATOM 785 C CA . GLY A 1 98 ? 13.985 -15.452 -6.498 1.00 46.47 98 GLY A CA 1
ATOM 786 C C . GLY A 1 98 ? 14.009 -15.0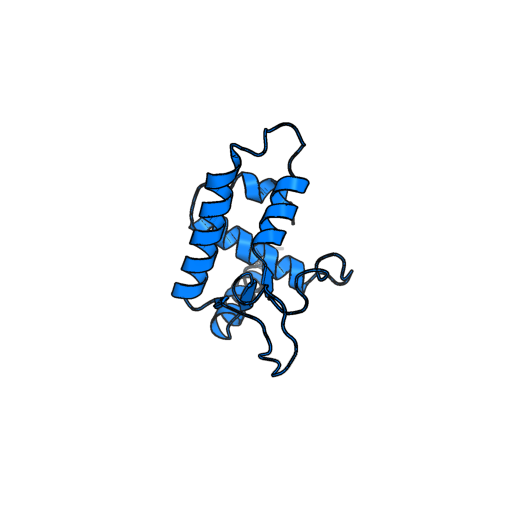02 -5.044 1.00 46.47 98 GLY A C 1
ATOM 787 O O . GLY A 1 98 ? 13.045 -15.210 -4.313 1.00 46.47 98 GLY A O 1
ATOM 788 N N . ASN A 1 99 ? 15.106 -14.393 -4.608 1.00 49.88 99 ASN A N 1
ATOM 789 C CA . ASN A 1 99 ? 15.337 -13.875 -3.249 1.00 49.88 99 ASN A CA 1
ATOM 790 C C . ASN A 1 99 ? 14.387 -12.717 -2.829 1.00 49.88 99 ASN A C 1
ATOM 792 O O . ASN A 1 99 ? 14.716 -11.926 -1.944 1.00 49.88 99 ASN A O 1
ATOM 796 N N . ASP A 1 100 ? 13.222 -12.591 -3.465 1.00 52.81 100 ASP A N 1
ATOM 797 C CA . ASP A 1 100 ? 12.247 -11.515 -3.267 1.00 52.81 100 ASP A CA 1
ATOM 798 C C . ASP A 1 100 ? 10.989 -11.962 -2.508 1.00 52.81 100 ASP A C 1
ATOM 800 O O . ASP A 1 100 ? 10.100 -11.148 -2.241 1.00 52.81 100 ASP A O 1
ATOM 804 N N . HIS A 1 101 ? 10.936 -13.230 -2.084 1.00 52.06 101 HIS A N 1
ATOM 805 C CA . HIS A 1 101 ? 9.918 -13.725 -1.162 1.00 52.06 101 HIS A CA 1
ATOM 806 C C . HIS A 1 101 ? 9.918 -12.886 0.130 1.00 52.06 101 HIS A C 1
ATOM 808 O O . HIS A 1 101 ? 10.846 -12.951 0.932 1.00 52.06 101 HIS A O 1
ATOM 814 N N . GLY A 1 102 ? 8.870 -12.076 0.316 1.00 58.72 102 GLY A N 1
ATOM 815 C CA . GLY A 1 102 ? 8.664 -11.237 1.505 1.00 58.72 102 GLY A CA 1
ATOM 816 C C . GLY A 1 102 ? 8.736 -9.724 1.276 1.00 58.72 102 GLY A C 1
ATOM 817 O O . GLY A 1 102 ? 8.509 -8.974 2.220 1.00 58.72 102 GLY A O 1
ATOM 818 N N . LYS A 1 103 ? 9.017 -9.255 0.054 1.00 69.25 103 LYS A N 1
ATOM 819 C CA . LYS A 1 103 ? 9.105 -7.811 -0.254 1.00 69.25 103 LYS A CA 1
ATOM 820 C C . LYS A 1 103 ? 7.832 -7.206 -0.860 1.00 69.25 103 LYS A C 1
ATOM 822 O O . LYS A 1 103 ? 7.721 -5.984 -0.958 1.00 69.25 103 LYS A O 1
ATOM 827 N N . GLY A 1 104 ? 6.893 -8.052 -1.281 1.00 85.94 104 GLY A N 1
ATOM 828 C CA . GLY A 1 104 ? 5.643 -7.641 -1.909 1.00 85.94 104 GLY A CA 1
ATOM 829 C C . GLY A 1 104 ? 4.407 -8.228 -1.235 1.00 85.94 104 GLY A C 1
ATOM 830 O O . GLY A 1 104 ? 4.485 -9.190 -0.464 1.00 85.94 104 GLY A O 1
ATOM 831 N N . TYR A 1 105 ? 3.266 -7.629 -1.549 1.00 91.19 105 TYR A N 1
ATOM 832 C CA . TYR A 1 105 ? 1.954 -7.945 -1.008 1.00 91.19 105 TYR A CA 1
ATOM 833 C C . TYR A 1 105 ? 0.963 -8.157 -2.146 1.00 91.19 105 TYR A C 1
ATOM 835 O O . TYR A 1 105 ? 1.031 -7.499 -3.186 1.00 91.19 105 TYR A O 1
ATOM 843 N N . SER A 1 106 ? 0.021 -9.057 -1.911 1.00 92.31 106 SER A N 1
ATOM 844 C CA . SER A 1 106 ? -1.140 -9.259 -2.769 1.00 92.31 106 SER A CA 1
ATOM 845 C C . SER A 1 106 ? -2.400 -8.819 -2.037 1.00 92.31 106 SER A C 1
ATOM 847 O O . SER A 1 106 ? -2.501 -8.956 -0.815 1.00 92.31 106 SER A O 1
ATOM 849 N N . VAL A 1 107 ? -3.368 -8.312 -2.777 1.00 94.06 107 VAL A N 1
ATOM 850 C CA . VAL A 1 107 ? -4.692 -7.951 -2.286 1.00 94.06 107 VAL A CA 1
ATOM 851 C C . VAL A 1 107 ? -5.474 -9.234 -1.986 1.00 94.06 107 VAL A C 1
ATOM 853 O O . VAL A 1 107 ? -5.359 -10.249 -2.678 1.00 94.06 107 VAL A O 1
ATOM 856 N N . THR A 1 108 ? -6.211 -9.236 -0.879 1.00 95.19 108 THR A N 1
ATOM 857 C CA . THR A 1 108 ? -7.102 -10.344 -0.498 1.00 95.19 108 THR A CA 1
ATOM 858 C C . THR A 1 108 ? -8.506 -10.111 -1.052 1.00 95.19 108 THR A C 1
ATOM 860 O O . THR A 1 108 ? -8.822 -9.005 -1.468 1.00 95.19 108 THR A O 1
ATOM 863 N N . PHE A 1 109 ? -9.407 -11.095 -0.952 1.00 94.12 109 PHE A N 1
ATOM 864 C CA . PHE A 1 109 ? -10.826 -10.878 -1.280 1.00 94.12 109 PHE A CA 1
ATOM 865 C C . PHE A 1 109 ? -11.438 -9.681 -0.534 1.00 94.12 109 PHE A C 1
ATOM 867 O O . PHE A 1 109 ? -12.110 -8.861 -1.140 1.00 94.12 109 PHE A O 1
ATOM 874 N N . LYS A 1 110 ? -11.126 -9.518 0.758 1.00 95.69 110 LYS A N 1
ATOM 875 C CA . LYS A 1 110 ? -11.574 -8.357 1.541 1.00 95.69 110 LYS A CA 1
ATOM 876 C C . LYS A 1 110 ? -10.934 -7.050 1.053 1.00 95.69 110 LYS A C 1
ATOM 878 O O . LYS A 1 110 ? -11.540 -5.988 1.135 1.00 95.69 110 LYS A O 1
ATOM 883 N N . GLY A 1 111 ? -9.684 -7.112 0.600 1.00 95.44 111 GLY A N 1
ATOM 884 C CA . GLY A 1 111 ? -8.999 -5.968 0.010 1.00 95.44 111 GLY A CA 1
ATOM 885 C C . GLY A 1 111 ? -9.601 -5.544 -1.328 1.00 95.44 111 GLY A C 1
ATOM 886 O O . GLY A 1 111 ? -9.661 -4.351 -1.594 1.00 95.44 111 GLY A O 1
ATOM 887 N N . GLU A 1 112 ? -10.093 -6.488 -2.135 1.00 94.25 112 GLU A N 1
ATOM 888 C CA . GLU A 1 112 ? -10.833 -6.180 -3.366 1.00 94.25 112 GLU A CA 1
ATOM 889 C C . GLU A 1 112 ? -12.093 -5.365 -3.062 1.00 94.25 112 GLU A C 1
ATOM 891 O O . GLU A 1 112 ? -12.315 -4.321 -3.679 1.00 94.25 112 GLU A O 1
ATOM 896 N N . ASP A 1 113 ? -12.864 -5.786 -2.055 1.00 94.00 113 ASP A N 1
ATOM 897 C CA . ASP A 1 113 ? -14.056 -5.057 -1.616 1.00 94.00 113 ASP A CA 1
ATOM 898 C C . ASP A 1 113 ? -13.687 -3.628 -1.178 1.00 94.00 113 ASP A C 1
ATOM 900 O O . ASP A 1 113 ? -14.255 -2.655 -1.675 1.00 94.00 113 ASP A O 1
ATOM 904 N N . TRP A 1 114 ? -12.653 -3.484 -0.343 1.00 93.50 114 TRP A N 1
ATOM 905 C CA . TRP A 1 114 ? -12.141 -2.186 0.121 1.00 93.50 114 TRP A CA 1
ATOM 906 C C . TRP A 1 114 ? -11.678 -1.258 -1.013 1.00 93.50 114 TRP A C 1
ATOM 908 O O . TRP A 1 114 ? -11.881 -0.043 -0.951 1.00 93.50 114 TRP A O 1
ATOM 918 N N . LEU A 1 115 ? -11.067 -1.806 -2.065 1.00 92.75 115 LEU A N 1
ATOM 919 C CA . LEU A 1 115 ? -10.666 -1.030 -3.240 1.00 92.75 115 LEU A CA 1
ATOM 920 C C . LEU A 1 115 ? -11.881 -0.567 -4.058 1.00 92.75 115 LEU A C 1
ATOM 922 O O . LEU A 1 115 ? -11.853 0.518 -4.638 1.00 92.75 115 LEU A O 1
ATOM 926 N N . SER A 1 116 ? -12.957 -1.357 -4.087 1.00 87.56 116 SER A N 1
ATOM 927 C CA . SER A 1 116 ? -14.176 -1.051 -4.844 1.00 87.56 116 SER A CA 1
ATOM 928 C C . SER A 1 116 ? -15.054 0.041 -4.213 1.00 87.56 116 SER A C 1
ATOM 930 O O . SER A 1 116 ? -15.745 0.766 -4.934 1.00 87.56 116 SER A O 1
ATOM 932 N N . GLU A 1 117 ? -14.982 0.224 -2.890 1.00 80.06 117 GLU A N 1
ATOM 933 C CA . GLU A 1 117 ? -15.724 1.264 -2.158 1.00 80.06 117 GLU A CA 1
ATOM 934 C C . GLU A 1 117 ? -15.386 2.682 -2.652 1.00 80.06 117 GLU A C 1
ATOM 936 O O . GLU A 1 117 ? -16.244 3.563 -2.654 1.00 80.06 117 GLU A O 1
ATOM 941 N N . VAL A 1 118 ? -14.162 2.8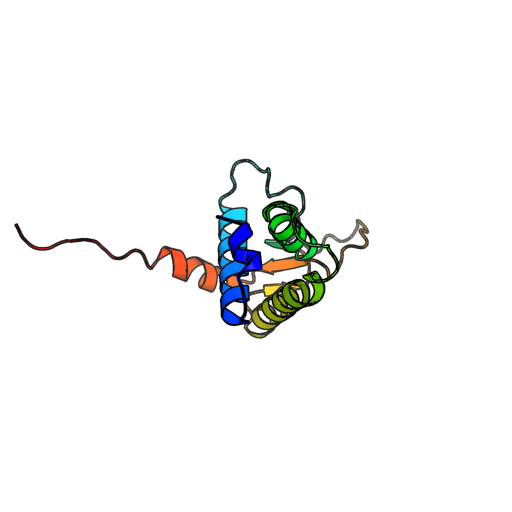96 -3.144 1.00 63.62 118 VAL A N 1
ATOM 942 C CA . VAL A 1 118 ? -13.701 4.194 -3.665 1.00 63.62 118 VAL A CA 1
ATOM 943 C C . VAL A 1 118 ? -14.366 4.545 -5.000 1.00 63.62 118 VAL A C 1
ATOM 945 O O . VAL A 1 118 ? -14.712 5.702 -5.219 1.00 63.62 118 VAL A O 1
ATOM 948 N N . ASN A 1 119 ? -14.626 3.555 -5.860 1.00 52.59 119 ASN A N 1
ATOM 949 C CA . ASN A 1 119 ? -15.316 3.769 -7.140 1.00 52.59 119 ASN A CA 1
ATOM 950 C C . ASN A 1 119 ? -16.818 4.055 -6.976 1.00 52.59 119 ASN A C 1
ATOM 952 O O . ASN A 1 119 ? -17.460 4.517 -7.914 1.00 52.59 119 ASN A O 1
ATOM 956 N N . SER A 1 120 ? -17.387 3.778 -5.800 1.00 48.06 120 SER A N 1
ATOM 957 C CA . SER A 1 120 ? -18.814 3.986 -5.522 1.00 48.06 120 SER A CA 1
ATOM 958 C C . SER A 1 120 ? -19.116 5.350 -4.888 1.00 48.06 120 SER A C 1
ATOM 960 O O . SER A 1 120 ? -20.278 5.668 -4.653 1.00 48.06 120 SER A O 1
ATOM 962 N N . ALA A 1 121 ? -18.088 6.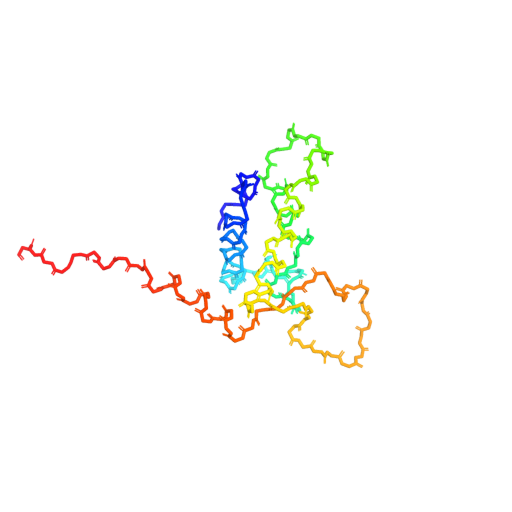161 -4.613 1.00 44.44 121 ALA A N 1
ATOM 963 C CA . ALA A 1 121 ? -18.200 7.463 -3.957 1.00 44.44 121 ALA A CA 1
ATOM 964 C C . ALA A 1 121 ? -18.098 8.656 -4.934 1.00 44.44 121 ALA A C 1
ATOM 966 O O . ALA A 1 121 ? -17.631 9.728 -4.552 1.00 44.44 121 ALA A O 1
ATOM 967 N N . GLU A 1 122 ? -18.545 8.499 -6.182 1.00 45.66 122 GLU A N 1
ATOM 968 C CA . GLU A 1 122 ? -18.855 9.649 -7.041 1.00 45.66 122 GLU A CA 1
ATOM 969 C C . GLU A 1 122 ? -20.155 10.306 -6.530 1.00 45.66 122 GLU A C 1
ATOM 971 O O . GLU A 1 122 ? -21.190 9.633 -6.452 1.00 45.66 122 GLU A O 1
ATOM 976 N N . PRO A 1 123 ? -20.162 11.602 -6.166 1.00 44.03 123 PRO A N 1
ATOM 977 C CA . PRO A 1 123 ? -21.405 12.297 -5.880 1.00 44.03 123 PRO A CA 1
ATOM 978 C C . PRO A 1 123 ? -22.197 12.434 -7.182 1.00 44.03 123 PRO A C 1
ATOM 980 O O . PRO A 1 123 ? -21.742 13.062 -8.136 1.00 44.03 123 PRO A O 1
ATOM 983 N N . SER A 1 124 ? -23.408 11.875 -7.214 1.00 44.62 124 SER A N 1
ATOM 984 C CA . SER A 1 124 ? -24.395 12.180 -8.247 1.00 44.62 124 SER A CA 1
ATOM 985 C C . SER A 1 124 ? -24.678 13.687 -8.235 1.00 44.62 124 SER A C 1
ATOM 987 O O . SER A 1 124 ? -25.436 14.176 -7.395 1.00 44.62 124 SER A O 1
ATOM 989 N N . LEU A 1 125 ? -24.036 14.430 -9.133 1.00 53.19 125 LEU A N 1
ATOM 990 C CA . LEU A 1 125 ? -24.352 15.827 -9.395 1.00 53.19 125 LEU A CA 1
ATOM 991 C C . LEU A 1 125 ? -25.708 15.902 -10.106 1.00 53.19 125 LEU A C 1
ATOM 993 O O . LEU A 1 125 ? -25.881 15.367 -11.197 1.00 53.19 125 LEU A O 1
ATOM 997 N N . ASP A 1 126 ? -26.643 16.564 -9.429 1.00 48.62 126 ASP A N 1
ATOM 998 C CA . ASP A 1 126 ? -27.881 17.161 -9.929 1.00 48.62 126 ASP A CA 1
ATOM 999 C C . ASP A 1 126 ? -28.804 16.303 -10.803 1.00 48.62 126 ASP A C 1
ATOM 1001 O O . ASP A 1 126 ? -28.849 16.393 -12.028 1.00 48.62 126 ASP A O 1
ATOM 1005 N N . ALA A 1 127 ? -29.710 15.606 -10.118 1.00 51.06 127 ALA A N 1
ATOM 1006 C CA . ALA A 1 127 ? -31.072 15.427 -10.604 1.00 51.06 127 ALA A CA 1
ATOM 1007 C C . ALA A 1 127 ? -32.042 16.226 -9.719 1.00 51.06 127 ALA A C 1
ATOM 1009 O O . ALA A 1 127 ? -32.838 15.639 -8.989 1.00 51.06 127 ALA A O 1
ATOM 1010 N N . SER A 1 128 ? -31.967 17.562 -9.746 1.00 47.81 128 SER A N 1
ATOM 1011 C CA . SER A 1 128 ? -33.141 18.404 -9.483 1.00 47.81 128 SER A CA 1
ATOM 1012 C C . SER A 1 128 ? -32.912 19.874 -9.841 1.00 47.81 128 SER A C 1
ATOM 1014 O O . SER A 1 128 ? -31.929 20.463 -9.412 1.00 47.81 128 SER A O 1
ATOM 1016 N N . LEU A 1 129 ? -33.921 20.450 -10.506 1.00 43.97 129 LEU A N 1
ATOM 1017 C CA . LEU A 1 129 ? -34.210 21.878 -10.715 1.00 43.97 129 LEU A CA 1
ATOM 1018 C C . LEU A 1 129 ? -33.576 22.556 -11.944 1.00 43.97 129 LEU A C 1
ATOM 1020 O O . LEU A 1 129 ? -32.681 23.382 -11.796 1.00 43.97 129 LEU A O 1
ATOM 1024 N N . VAL A 1 130 ? -34.160 22.311 -13.129 1.00 42.69 130 VAL A N 1
ATOM 1025 C CA . VAL A 1 130 ? -35.022 23.297 -13.835 1.00 42.69 130 VAL A CA 1
ATOM 1026 C C . VAL A 1 130 ? -36.171 22.563 -14.521 1.00 42.69 130 VAL A C 1
ATOM 1028 O O . VAL A 1 130 ? -35.893 21.548 -15.195 1.00 42.69 130 VAL A O 1
#

Radius of gyration: 16.65 Å; chains: 1; bounding box: 55×48×31 Å

Sequence (130 aa):
MDMARGTEAKTLDEAEAFIRDFILELRNDNTGRMRRHSGEYDLFLPWLWEEIVNSGSHERPAHCETKSSRLFMDAAWSLVQKGYLRPGPHKISDGTGGNDHGKGYSVTFKGEDWLSEVNSAEPSLDASLV

Secondary structure (DSSP, 8-state):
--GGGGGG--SHHHHHHHHHHHHHHHHH-TTSGGGTTTTT-SEEHHHHHHHHHHHS-S-S-TTSTHHHHHHHHHHHHHHHHTTSEEES-SS--TT---TTTTSEEEE-HHHHHHHHHHHT----------

pLDDT: mean 75.33, std 18.09, range [41.47, 97.38]